Protein AF-A0A8J8TS97-F1 (afdb_monomer_lite)

Foldseek 3Di:
DDPPPPPQVACEVPADPVQKDWWFAFPVRWTWIARNVQRKIFTWDQDPVSRYTYTDPPRIDHDDPPDFLLRVSVVCCVVRVTPDTDPVNVVRVVVVVVD

Structure (mmCIF, N/CA/C/O backbone):
data_AF-A0A8J8TS97-F1
#
_entry.id   AF-A0A8J8TS97-F1
#
loop_
_atom_site.group_PDB
_atom_site.id
_atom_site.type_symbol
_atom_site.label_atom_id
_atom_site.label_alt_id
_atom_site.label_comp_id
_atom_site.label_asym_id
_atom_site.label_entity_id
_atom_site.label_seq_id
_atom_site.pdbx_PDB_ins_code
_atom_site.Cartn_x
_atom_site.Cartn_y
_atom_site.Cartn_z
_atom_site.occupancy
_atom_site.B_iso_or_equiv
_atom_site.auth_seq_id
_atom_site.auth_comp_id
_atom_site.auth_asym_id
_atom_site.auth_atom_id
_atom_site.pdbx_PDB_model_num
ATOM 1 N N . MET A 1 1 ? -0.498 25.780 -19.742 1.00 39.62 1 MET A N 1
ATOM 2 C CA . MET A 1 1 ? 0.327 24.657 -20.221 1.00 39.62 1 MET A CA 1
ATOM 3 C C . MET A 1 1 ? 0.591 23.798 -19.005 1.00 39.62 1 MET A C 1
ATOM 5 O O . MET A 1 1 ? 1.396 24.203 -18.183 1.00 39.62 1 MET A O 1
ATOM 9 N N . TYR A 1 2 ? -0.177 22.726 -18.833 1.00 40.97 2 TYR A N 1
ATOM 10 C CA . TYR A 1 2 ? 0.157 21.655 -17.898 1.00 40.97 2 TYR A CA 1
ATOM 11 C C . TYR A 1 2 ? 0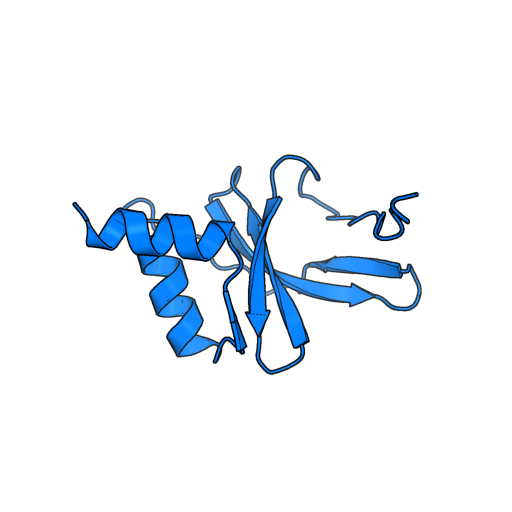.597 20.481 -18.769 1.00 40.97 2 TYR A C 1
ATOM 13 O O . TYR A 1 2 ? -0.121 20.108 -19.696 1.00 40.97 2 TYR A O 1
ATOM 21 N N . ASP A 1 3 ? 1.827 20.027 -18.552 1.00 41.34 3 ASP A N 1
ATOM 22 C CA . ASP A 1 3 ? 2.442 18.895 -19.237 1.00 41.34 3 ASP A CA 1
ATOM 23 C C . ASP A 1 3 ? 1.966 17.630 -18.506 1.00 41.34 3 ASP A C 1
ATOM 25 O O . ASP A 1 3 ? 2.510 17.250 -17.474 1.00 41.34 3 ASP A O 1
ATOM 29 N N . SER A 1 4 ? 0.856 17.053 -18.970 1.00 46.97 4 SER A N 1
ATOM 30 C CA . SER A 1 4 ? 0.351 15.760 -18.497 1.00 46.97 4 SER A CA 1
ATOM 31 C C . SER A 1 4 ? 1.068 14.660 -19.275 1.00 46.97 4 SER A C 1
ATOM 33 O O . SER A 1 4 ? 0.603 14.231 -20.327 1.00 46.97 4 SER A O 1
ATOM 35 N N . ARG A 1 5 ? 2.243 14.254 -18.793 1.00 44.72 5 ARG A N 1
ATOM 36 C CA . ARG A 1 5 ? 2.943 13.043 -19.238 1.00 44.72 5 ARG A CA 1
ATOM 37 C C . ARG A 1 5 ? 3.249 12.158 -18.040 1.00 44.72 5 ARG A C 1
ATOM 39 O O . ARG A 1 5 ? 4.397 12.027 -17.649 1.00 44.72 5 ARG A O 1
ATOM 46 N N . TYR A 1 6 ? 2.201 11.593 -17.470 1.00 40.59 6 TYR A N 1
ATOM 47 C CA . TYR A 1 6 ? 2.262 10.337 -16.729 1.00 40.59 6 TYR A CA 1
ATOM 48 C C . TYR A 1 6 ? 0.965 9.598 -17.056 1.00 40.59 6 TYR A C 1
ATOM 50 O O . TYR A 1 6 ? 0.097 9.410 -16.219 1.00 40.59 6 TYR A O 1
ATOM 58 N N . ASP A 1 7 ? 0.813 9.278 -18.340 1.00 41.41 7 ASP A N 1
ATOM 59 C CA . ASP A 1 7 ? -0.099 8.237 -18.817 1.00 41.41 7 ASP A CA 1
ATOM 60 C C . ASP A 1 7 ? 0.748 6.952 -18.827 1.00 41.41 7 ASP A C 1
ATOM 62 O O . ASP A 1 7 ? 1.080 6.401 -19.875 1.00 41.41 7 ASP A O 1
ATOM 66 N N . ALA A 1 8 ? 1.268 6.570 -17.654 1.00 43.38 8 ALA A N 1
ATOM 67 C CA . ALA A 1 8 ? 1.782 5.221 -17.484 1.00 43.38 8 ALA A CA 1
ATOM 68 C C . ALA A 1 8 ? 0.525 4.359 -17.526 1.00 43.38 8 ALA A C 1
ATOM 70 O O . ALA A 1 8 ? -0.244 4.357 -16.571 1.00 43.38 8 ALA A O 1
ATOM 71 N N . ALA A 1 9 ? 0.240 3.767 -18.685 1.00 44.81 9 ALA A N 1
ATOM 72 C CA . ALA A 1 9 ? -0.857 2.829 -18.837 1.00 44.81 9 ALA A CA 1
ATOM 73 C C . ALA A 1 9 ? -0.538 1.658 -17.910 1.00 44.81 9 ALA A C 1
ATOM 75 O O . ALA A 1 9 ? 0.326 0.838 -18.233 1.00 44.81 9 ALA A O 1
ATOM 76 N N . VAL A 1 10 ? -1.130 1.652 -16.718 1.00 52.03 10 VAL A N 1
ATOM 77 C CA . VAL A 1 10 ? -0.847 0.640 -15.713 1.00 52.03 10 VAL A CA 1
ATOM 78 C C . VAL A 1 10 ? -1.624 -0.601 -16.106 1.00 52.03 10 VAL A C 1
ATOM 80 O O . VAL A 1 10 ? -2.842 -0.660 -15.972 1.00 52.03 10 VAL A O 1
ATOM 83 N N . LYS A 1 11 ? -0.929 -1.590 -16.662 1.00 50.50 11 LYS A N 1
ATOM 84 C CA . LYS A 1 11 ? -1.559 -2.851 -17.031 1.00 50.50 11 LYS A CA 1
ATOM 85 C C . LYS A 1 11 ? -1.522 -3.782 -15.841 1.00 50.50 11 LYS A C 1
ATOM 87 O O . LYS A 1 11 ? -0.624 -4.604 -15.709 1.00 50.50 11 LYS A O 1
ATOM 92 N N . PHE A 1 12 ? -2.541 -3.666 -15.010 1.00 56.00 12 PHE A N 1
ATOM 93 C CA . PHE A 1 12 ? -2.865 -4.721 -14.075 1.00 56.00 12 PHE A CA 1
ATOM 94 C C . PHE A 1 12 ? -3.509 -5.868 -14.870 1.00 56.00 12 PHE A C 1
ATOM 96 O O . PHE A 1 12 ? -4.561 -5.684 -15.482 1.00 56.00 12 PHE A O 1
ATOM 103 N N . ASP A 1 13 ? -2.858 -7.031 -14.935 1.00 50.44 13 ASP A N 1
ATOM 104 C CA . ASP A 1 13 ? -3.287 -8.142 -15.807 1.00 50.44 13 ASP A CA 1
ATOM 105 C C . ASP A 1 13 ? -4.645 -8.749 -15.361 1.00 50.44 13 ASP A C 1
ATOM 107 O O . ASP A 1 13 ? -5.311 -9.414 -16.155 1.00 50.44 13 ASP A O 1
ATOM 111 N N . ASP A 1 14 ? -5.106 -8.440 -14.136 1.00 50.22 14 ASP A N 1
ATOM 112 C CA . ASP A 1 14 ? -6.395 -8.894 -13.575 1.00 50.22 14 ASP A CA 1
ATOM 113 C C . ASP A 1 14 ? -7.256 -7.773 -12.932 1.00 50.22 14 ASP A C 1
ATOM 115 O O . ASP A 1 14 ? -8.471 -7.930 -12.784 1.00 50.22 14 ASP A O 1
ATOM 119 N N . TYR A 1 15 ? -6.678 -6.603 -12.621 1.00 52.97 15 TYR A N 1
ATOM 120 C CA . TYR A 1 15 ? -7.374 -5.500 -11.941 1.00 52.97 15 TYR A CA 1
ATOM 121 C C . TYR A 1 15 ? -7.872 -4.446 -12.938 1.00 52.97 15 TYR A C 1
ATOM 123 O O . TYR A 1 15 ? -7.158 -4.028 -13.849 1.00 52.97 15 TYR A O 1
ATOM 131 N N . ARG A 1 16 ? -9.123 -3.994 -12.805 1.00 54.78 16 ARG A N 1
ATOM 132 C CA . ARG A 1 16 ? -9.601 -2.867 -13.620 1.00 54.78 16 ARG A CA 1
ATOM 133 C C . ARG A 1 16 ? -8.859 -1.612 -13.179 1.00 54.78 16 ARG A C 1
ATOM 135 O O . ARG A 1 16 ? -8.880 -1.296 -11.999 1.00 54.78 16 ARG A O 1
ATOM 142 N N . GLU A 1 17 ? -8.280 -0.883 -14.131 1.00 56.09 17 GLU A N 1
ATOM 143 C CA . GLU A 1 17 ? -7.555 0.378 -13.894 1.00 56.09 17 GLU A CA 1
ATOM 144 C C . GLU A 1 17 ? -8.361 1.406 -13.068 1.00 56.09 17 GLU A C 1
ATOM 146 O O . GLU A 1 17 ? -7.768 2.251 -12.409 1.00 56.09 17 GLU A O 1
ATOM 151 N N . ASP A 1 18 ? -9.698 1.325 -13.071 1.00 59.56 18 ASP A N 1
ATOM 152 C CA . ASP A 1 18 ? -10.593 2.212 -12.313 1.00 59.56 18 ASP A CA 1
ATOM 153 C C . ASP A 1 18 ? -10.780 1.837 -10.825 1.00 59.56 18 ASP A C 1
ATOM 155 O O . ASP A 1 18 ? -11.361 2.626 -10.082 1.00 59.56 18 ASP A O 1
ATOM 159 N N . ASP A 1 19 ? -10.354 0.648 -10.386 1.00 73.12 19 ASP A N 1
ATOM 160 C CA . ASP A 1 19 ? -10.636 0.129 -9.036 1.00 73.12 19 ASP A CA 1
ATOM 161 C C . ASP A 1 19 ? -9.393 0.133 -8.114 1.00 73.12 19 ASP A C 1
ATOM 163 O O . ASP A 1 19 ? -9.469 -0.331 -6.974 1.00 73.12 19 ASP A O 1
ATOM 167 N N . VAL A 1 20 ? -8.262 0.675 -8.575 1.00 79.81 20 VAL A N 1
ATOM 168 C CA . VAL A 1 20 ? -6.961 0.655 -7.883 1.00 79.81 20 VAL A CA 1
ATOM 169 C C . VAL A 1 20 ? -6.450 2.059 -7.578 1.00 79.81 20 VAL A C 1
ATOM 171 O O . VAL A 1 20 ? -6.268 2.887 -8.465 1.00 79.81 20 VAL A O 1
ATOM 174 N N . GLU A 1 21 ? -6.153 2.302 -6.304 1.00 83.44 21 GLU A N 1
ATOM 175 C CA . GLU A 1 21 ? -5.710 3.593 -5.782 1.00 83.44 21 GLU A CA 1
ATOM 176 C C . GLU A 1 21 ? -4.246 3.525 -5.333 1.00 83.44 21 GLU A C 1
ATOM 178 O O . GLU A 1 21 ? -3.818 2.577 -4.675 1.00 83.44 21 GLU A O 1
ATOM 183 N N . TYR A 1 22 ? -3.454 4.547 -5.656 1.00 83.31 22 TYR A N 1
ATOM 184 C CA . TYR A 1 22 ? -2.067 4.631 -5.196 1.00 83.31 22 TYR A CA 1
ATOM 185 C C . TYR A 1 22 ? -1.998 4.977 -3.702 1.00 83.31 22 TYR A C 1
ATOM 187 O O . TYR A 1 22 ? -2.557 5.976 -3.237 1.00 83.31 22 TYR A O 1
ATOM 195 N N . VAL A 1 23 ? -1.240 4.183 -2.950 1.00 84.31 23 VAL A N 1
ATOM 196 C CA . VAL A 1 23 ? -1.189 4.244 -1.486 1.00 84.31 23 VAL A CA 1
ATOM 197 C C . VAL A 1 23 ? 0.091 4.890 -0.982 1.00 84.31 23 VAL A C 1
ATOM 199 O O . VAL A 1 23 ? 0.053 5.822 -0.183 1.00 84.31 23 VAL A O 1
ATOM 202 N N . ALA A 1 24 ? 1.240 4.376 -1.400 1.00 84.19 24 ALA A N 1
ATOM 203 C CA . ALA A 1 24 ? 2.525 4.759 -0.836 1.00 84.19 24 ALA A CA 1
ATOM 204 C C . ALA A 1 24 ? 3.660 4.326 -1.755 1.00 84.19 24 ALA A C 1
ATOM 206 O O . ALA A 1 24 ? 3.464 3.552 -2.686 1.00 84.19 24 ALA A O 1
ATOM 207 N N . SER A 1 25 ? 4.863 4.807 -1.467 1.00 83.19 25 SER A N 1
ATOM 208 C CA . SER A 1 25 ? 6.087 4.223 -2.007 1.00 83.19 25 SER A CA 1
ATOM 209 C C . SER A 1 25 ? 6.927 3.691 -0.860 1.00 83.19 25 SER A C 1
ATOM 211 O O . SER A 1 25 ? 7.143 4.382 0.143 1.00 83.19 25 SER A O 1
ATOM 213 N N . THR A 1 26 ? 7.425 2.468 -1.016 1.00 79.44 26 THR A N 1
ATOM 214 C CA . THR A 1 26 ? 8.400 1.908 -0.080 1.00 79.44 26 THR A CA 1
ATOM 215 C C . THR A 1 26 ? 9.719 2.678 -0.180 1.00 79.44 26 THR A C 1
ATOM 217 O O . THR A 1 26 ? 10.025 3.289 -1.207 1.00 79.44 26 THR A O 1
ATOM 220 N N . THR A 1 27 ? 10.558 2.615 0.854 1.00 74.94 27 THR A N 1
ATOM 221 C CA . THR A 1 27 ? 11.928 3.179 0.825 1.00 74.94 27 THR A CA 1
ATOM 222 C C . THR A 1 27 ? 12.815 2.611 -0.287 1.00 74.94 27 THR A C 1
ATOM 224 O O . THR A 1 27 ? 13.830 3.211 -0.646 1.00 74.94 27 THR A O 1
ATOM 227 N N . LYS A 1 28 ? 12.440 1.467 -0.870 1.00 74.25 28 LYS A N 1
ATOM 228 C CA . LYS A 1 28 ? 13.110 0.881 -2.039 1.00 74.25 28 LYS A CA 1
ATOM 229 C C . LYS A 1 28 ? 12.709 1.547 -3.359 1.00 74.25 28 LYS A C 1
ATOM 231 O O . LYS A 1 28 ? 13.375 1.316 -4.363 1.00 74.25 28 LYS A O 1
ATOM 236 N N . GLY A 1 29 ? 11.679 2.393 -3.341 1.00 75.31 29 GLY A N 1
ATOM 237 C CA . GLY A 1 29 ? 11.128 3.067 -4.514 1.00 75.31 29 GLY A CA 1
ATOM 238 C C . GLY A 1 29 ? 10.007 2.296 -5.206 1.00 75.31 29 GLY A C 1
ATOM 239 O O . GLY A 1 29 ? 9.603 2.701 -6.293 1.00 75.31 29 GLY A O 1
ATOM 240 N N . ASN A 1 30 ? 9.500 1.219 -4.597 1.00 81.38 30 ASN A N 1
ATOM 241 C CA . ASN A 1 30 ? 8.433 0.420 -5.192 1.00 81.38 30 ASN A CA 1
ATOM 242 C C . ASN A 1 30 ? 7.070 1.026 -4.820 1.00 81.38 30 ASN A C 1
ATOM 244 O O . ASN A 1 30 ? 6.815 1.225 -3.622 1.00 81.38 30 ASN A O 1
ATOM 248 N N . PRO A 1 31 ? 6.220 1.371 -5.805 1.00 83.31 31 PRO A N 1
ATOM 249 C CA . PRO A 1 31 ? 4.884 1.886 -5.545 1.00 83.31 31 PRO A CA 1
ATOM 250 C C . PRO A 1 31 ? 3.966 0.801 -4.969 1.00 83.31 31 PRO A C 1
ATOM 252 O O . PRO A 1 31 ? 4.008 -0.350 -5.379 1.00 83.31 31 PRO A O 1
ATOM 255 N N . MET A 1 32 ? 3.103 1.185 -4.038 1.00 84.00 32 MET A N 1
ATOM 256 C CA . MET A 1 32 ? 2.078 0.338 -3.431 1.00 84.00 32 MET A CA 1
ATOM 257 C C . MET A 1 32 ? 0.697 0.807 -3.881 1.00 84.00 32 MET A C 1
ATOM 259 O O . MET A 1 32 ? 0.427 2.015 -3.916 1.00 84.00 32 MET A O 1
ATOM 263 N N . PHE A 1 33 ? -0.188 -0.143 -4.160 1.00 85.50 33 PHE A N 1
ATOM 264 C CA . PHE A 1 33 ? -1.548 0.112 -4.629 1.00 85.50 33 PHE A CA 1
ATOM 265 C C . PHE A 1 33 ? -2.567 -0.610 -3.761 1.00 85.50 33 PHE A C 1
ATOM 267 O O . PHE A 1 33 ? -2.295 -1.676 -3.214 1.00 85.50 33 PHE A O 1
ATOM 274 N N . PHE A 1 34 ? -3.747 -0.014 -3.647 1.00 84.19 34 PHE A N 1
ATOM 275 C CA . PHE A 1 34 ? -4.904 -0.586 -2.988 1.00 84.19 34 PHE A CA 1
ATOM 276 C C . PHE A 1 34 ? -5.982 -0.872 -4.023 1.00 84.19 34 PHE A C 1
ATOM 278 O O . PHE A 1 34 ? -6.531 0.048 -4.622 1.00 84.19 34 PHE A O 1
ATOM 285 N N . ASP A 1 35 ? -6.306 -2.145 -4.198 1.00 85.06 35 ASP A N 1
ATOM 286 C CA . ASP A 1 35 ? -7.476 -2.578 -4.939 1.00 85.06 35 ASP A CA 1
ATOM 287 C C . ASP A 1 35 ? -8.724 -2.468 -4.059 1.00 85.06 35 ASP A C 1
ATOM 289 O O . ASP A 1 35 ? -8.924 -3.219 -3.098 1.00 85.06 35 ASP A O 1
ATOM 293 N N . THR A 1 36 ? -9.590 -1.531 -4.424 1.00 79.88 36 THR A N 1
ATOM 294 C CA . THR A 1 36 ? -10.863 -1.267 -3.757 1.00 79.88 36 THR A CA 1
ATOM 295 C C . THR A 1 36 ? -11.904 -2.361 -4.011 1.00 79.88 36 THR A C 1
ATOM 297 O O . THR A 1 36 ? -12.764 -2.589 -3.154 1.00 79.88 36 THR A O 1
ATOM 300 N N . ALA A 1 37 ? -11.831 -3.068 -5.144 1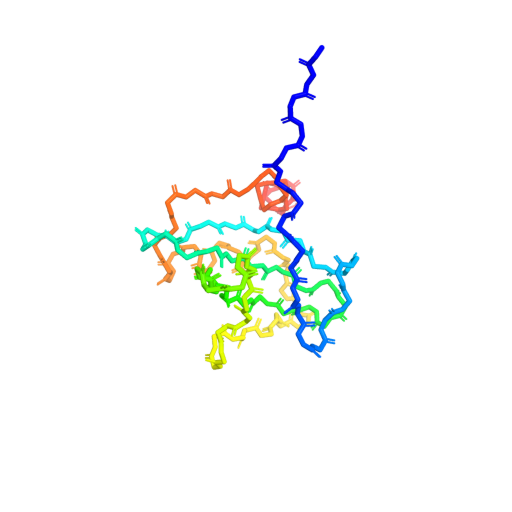.00 78.50 37 ALA A N 1
ATOM 301 C CA . ALA A 1 37 ? -12.768 -4.121 -5.516 1.00 78.50 37 ALA A CA 1
ATOM 302 C C . ALA A 1 37 ? -12.526 -5.400 -4.708 1.00 78.50 37 ALA A C 1
ATOM 304 O O . ALA A 1 37 ? -13.480 -5.978 -4.178 1.00 78.50 37 ALA A O 1
ATOM 305 N N . ASN A 1 38 ? -11.262 -5.812 -4.573 1.00 77.81 38 ASN A N 1
ATOM 306 C CA . ASN A 1 38 ? -10.884 -6.991 -3.788 1.00 77.81 38 ASN A CA 1
ATOM 307 C C . ASN A 1 38 ? -10.457 -6.663 -2.352 1.00 77.81 38 ASN A C 1
ATOM 309 O O . ASN A 1 38 ? -10.180 -7.577 -1.581 1.00 77.81 38 ASN A O 1
ATOM 313 N N . ARG A 1 39 ? -10.417 -5.379 -1.967 1.00 81.69 39 ARG A N 1
ATOM 314 C CA . ARG A 1 39 ? -9.889 -4.914 -0.673 1.00 81.69 39 ARG A CA 1
ATOM 315 C C . ARG A 1 39 ? -8.511 -5.518 -0.383 1.00 81.69 39 ARG A C 1
ATOM 317 O O . ARG A 1 39 ? -8.304 -6.138 0.657 1.00 81.69 39 ARG A O 1
ATOM 324 N N . THR A 1 40 ? -7.586 -5.351 -1.318 1.00 83.69 40 THR A N 1
ATOM 325 C CA . THR A 1 40 ? -6.243 -5.941 -1.253 1.00 83.69 40 THR A CA 1
ATOM 326 C C . THR A 1 40 ? -5.197 -4.870 -1.520 1.00 83.69 40 THR A C 1
ATOM 328 O O . THR A 1 40 ? -5.369 -4.049 -2.414 1.00 83.69 40 THR A O 1
ATOM 331 N N . VAL A 1 41 ? -4.115 -4.856 -0.746 1.00 83.62 41 VAL A N 1
ATOM 332 C CA . VAL A 1 41 ? -2.945 -4.008 -0.998 1.00 83.62 41 VAL A CA 1
ATOM 333 C C . VAL A 1 41 ? -1.858 -4.854 -1.641 1.00 83.62 41 VAL A C 1
ATOM 335 O O . VAL A 1 41 ? -1.613 -5.970 -1.197 1.00 83.62 41 VAL A O 1
ATOM 338 N N . PHE A 1 42 ? -1.187 -4.339 -2.661 1.00 84.75 42 PHE A N 1
ATOM 339 C CA . PHE A 1 42 ? -0.101 -5.049 -3.330 1.00 84.75 42 PHE A CA 1
ATOM 340 C C . PHE A 1 42 ? 1.010 -4.092 -3.758 1.00 84.75 42 PHE A C 1
ATOM 342 O O . PHE A 1 42 ? 0.801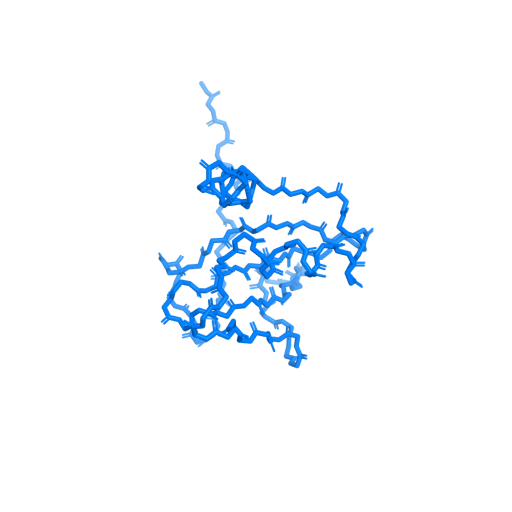 -2.881 -3.897 1.00 84.75 42 PHE A O 1
ATOM 349 N N . GLU A 1 43 ? 2.210 -4.639 -3.932 1.00 84.56 43 GLU A N 1
ATOM 350 C CA . GLU A 1 43 ? 3.350 -3.902 -4.464 1.00 84.56 43 GLU A CA 1
ATOM 351 C C . GLU A 1 43 ? 3.297 -3.932 -5.990 1.00 84.56 43 GLU A C 1
ATOM 353 O O . GLU A 1 43 ? 3.069 -4.977 -6.599 1.00 84.56 43 GLU A O 1
ATOM 358 N N . GLY A 1 44 ? 3.495 -2.776 -6.610 1.00 82.62 44 GLY A N 1
ATOM 359 C CA . GLY A 1 44 ? 3.740 -2.663 -8.035 1.00 82.62 44 GLY A CA 1
ATOM 360 C C . GLY A 1 44 ? 5.229 -2.480 -8.297 1.00 82.62 44 GLY A C 1
ATOM 361 O O . GLY A 1 44 ? 5.904 -1.715 -7.610 1.00 82.62 44 GLY A O 1
ATOM 362 N N . GLU A 1 45 ? 5.743 -3.143 -9.322 1.00 80.56 45 GLU A N 1
ATOM 363 C CA . GLU A 1 45 ? 7.086 -2.914 -9.840 1.00 80.56 45 GLU A CA 1
ATOM 364 C C . GLU A 1 45 ? 6.983 -2.174 -11.172 1.00 80.56 45 GLU A C 1
ATOM 366 O O . GLU A 1 45 ? 6.168 -2.509 -12.033 1.00 80.56 45 GLU A O 1
ATOM 371 N N . TYR A 1 46 ? 7.787 -1.124 -11.332 1.00 74.69 46 TYR A N 1
ATOM 372 C CA . TYR A 1 46 ? 7.851 -0.405 -12.596 1.00 74.69 46 TYR A CA 1
ATOM 373 C C . TYR A 1 46 ? 8.655 -1.223 -13.607 1.00 74.69 46 TYR A C 1
ATOM 375 O O . TYR A 1 46 ? 9.870 -1.380 -13.469 1.00 74.69 46 TYR A O 1
ATOM 383 N N . ASP A 1 47 ? 7.978 -1.710 -14.639 1.00 74.56 47 ASP A N 1
ATOM 384 C CA . ASP A 1 47 ? 8.598 -2.350 -15.783 1.00 74.56 47 ASP A CA 1
ATOM 385 C C . ASP A 1 47 ? 9.107 -1.269 -16.750 1.00 74.56 47 ASP A C 1
ATOM 387 O O . ASP A 1 47 ? 8.351 -0.597 -17.458 1.00 74.56 47 ASP A O 1
ATOM 391 N N . GLU A 1 48 ? 10.429 -1.089 -16.769 1.00 72.19 48 GLU A N 1
ATOM 392 C CA . GLU A 1 48 ? 11.097 -0.130 -17.653 1.00 72.19 48 GLU A CA 1
ATOM 393 C C . GLU A 1 48 ? 10.964 -0.482 -19.143 1.00 72.19 48 GLU A C 1
ATOM 395 O O . GLU A 1 48 ? 11.137 0.396 -19.990 1.00 72.19 48 GLU A O 1
ATOM 400 N N . ALA A 1 49 ? 10.720 -1.750 -19.485 1.00 76.81 49 ALA A N 1
ATOM 401 C CA . ALA A 1 49 ? 10.647 -2.201 -20.870 1.00 76.81 49 ALA A CA 1
ATOM 402 C C . ALA A 1 49 ? 9.307 -1.835 -21.516 1.00 76.81 49 ALA A C 1
ATOM 404 O O . ALA A 1 49 ? 9.285 -1.447 -22.687 1.00 76.81 49 ALA A O 1
ATOM 405 N N . ASP A 1 50 ? 8.223 -1.923 -20.749 1.00 68.44 50 ASP A N 1
ATOM 406 C CA . ASP A 1 50 ? 6.865 -1.603 -21.193 1.00 68.44 50 ASP A CA 1
ATOM 407 C C . ASP A 1 50 ? 6.354 -0.242 -20.668 1.00 68.44 50 ASP A C 1
ATOM 409 O O . ASP A 1 50 ? 5.230 0.150 -20.983 1.00 68.44 50 ASP A O 1
ATOM 413 N N . GLU A 1 51 ? 7.184 0.502 -19.918 1.00 70.75 51 GLU A N 1
ATOM 414 C CA . GLU A 1 51 ? 6.843 1.780 -19.260 1.00 70.75 51 GLU A CA 1
ATOM 415 C C . GLU A 1 51 ? 5.532 1.684 -18.455 1.00 70.75 51 GLU A C 1
ATOM 417 O O . GLU A 1 51 ? 4.696 2.594 -18.447 1.00 70.75 51 GLU A O 1
ATOM 422 N N . THR A 1 52 ? 5.340 0.542 -17.794 1.00 68.94 52 THR A N 1
ATOM 423 C CA . THR A 1 52 ? 4.110 0.173 -17.088 1.00 68.94 52 THR A CA 1
ATOM 424 C C . THR A 1 52 ? 4.427 -0.270 -15.666 1.00 68.94 52 THR A C 1
ATOM 426 O O . THR A 1 52 ? 5.577 -0.534 -15.333 1.00 68.94 52 THR A O 1
ATOM 429 N N . VAL A 1 53 ? 3.415 -0.330 -14.807 1.00 71.06 53 VAL A N 1
ATOM 430 C CA . VAL A 1 53 ? 3.555 -0.934 -13.480 1.00 71.06 53 VAL A CA 1
ATOM 431 C C . VAL A 1 53 ? 2.865 -2.289 -13.516 1.00 71.06 53 VAL A C 1
ATOM 433 O O . VAL A 1 53 ? 1.710 -2.378 -13.928 1.00 71.06 53 VAL A O 1
ATOM 436 N N . VAL A 1 54 ? 3.591 -3.328 -13.118 1.00 75.69 54 VAL A N 1
ATOM 437 C CA . VAL A 1 54 ? 3.083 -4.698 -12.999 1.00 75.69 54 VAL A CA 1
ATOM 438 C C . VAL A 1 54 ? 2.945 -5.053 -11.529 1.00 75.69 54 VAL A C 1
ATOM 440 O O . VAL A 1 54 ? 3.734 -4.590 -10.704 1.00 75.69 54 VAL A O 1
ATOM 443 N N . ASP A 1 55 ? 1.940 -5.848 -11.184 1.00 76.44 55 ASP A N 1
ATOM 444 C CA . ASP A 1 55 ? 1.833 -6.386 -9.834 1.00 76.44 55 ASP A CA 1
ATOM 445 C C . ASP A 1 55 ? 3.033 -7.290 -9.530 1.00 76.44 55 ASP A C 1
ATOM 447 O O . ASP A 1 55 ? 3.507 -8.054 -10.376 1.00 76.44 55 ASP A O 1
ATOM 451 N N . VAL A 1 56 ? 3.552 -7.182 -8.310 1.00 77.12 56 VAL A N 1
ATOM 452 C CA . VAL A 1 56 ? 4.567 -8.104 -7.818 1.00 77.12 56 VAL A CA 1
ATOM 453 C C . VAL A 1 56 ? 3.840 -9.289 -7.185 1.00 77.12 56 VAL A C 1
ATOM 455 O O . VAL A 1 56 ? 3.234 -9.134 -6.117 1.00 77.12 56 VAL A O 1
ATOM 458 N N . PRO A 1 57 ? 3.907 -10.488 -7.786 1.00 69.44 57 PRO A N 1
ATOM 459 C CA . PRO A 1 57 ? 3.229 -11.654 -7.240 1.00 69.44 57 PRO A CA 1
ATOM 460 C C . PRO A 1 57 ? 3.745 -11.970 -5.831 1.00 69.44 57 PRO A C 1
ATOM 462 O O . PRO A 1 57 ? 4.912 -11.743 -5.514 1.00 69.44 57 PRO A O 1
ATOM 465 N N . GLU A 1 58 ? 2.872 -12.520 -4.984 1.00 75.31 58 GLU A N 1
ATOM 466 C CA . GLU A 1 58 ? 3.151 -12.853 -3.572 1.00 75.31 58 GLU A CA 1
ATOM 467 C C . GLU A 1 58 ? 3.329 -11.644 -2.627 1.00 75.31 58 GLU A C 1
ATOM 469 O O . GLU A 1 58 ? 3.638 -11.833 -1.448 1.00 75.31 58 GLU A O 1
ATOM 474 N N . THR A 1 59 ? 3.103 -10.413 -3.101 1.00 75.50 59 THR A N 1
ATOM 475 C CA . THR A 1 59 ? 3.073 -9.203 -2.248 1.00 75.50 59 THR A CA 1
ATOM 476 C C . THR A 1 59 ? 1.661 -8.755 -1.873 1.00 75.50 59 THR A C 1
ATOM 478 O O . THR A 1 59 ? 1.493 -7.867 -1.039 1.00 75.50 59 THR A O 1
ATOM 481 N N . GLU A 1 60 ? 0.653 -9.399 -2.456 1.00 79.06 60 GLU A N 1
ATOM 482 C CA . GLU A 1 60 ? -0.760 -9.142 -2.212 1.00 79.06 60 GLU A CA 1
ATOM 483 C C . GLU A 1 60 ? -1.128 -9.474 -0.759 1.00 79.06 60 GLU A C 1
ATOM 485 O O . GLU A 1 60 ? -0.962 -10.603 -0.285 1.00 79.06 60 GLU A O 1
ATOM 490 N N . ARG A 1 61 ? -1.644 -8.478 -0.041 1.00 78.81 61 ARG A N 1
ATOM 491 C CA . ARG A 1 61 ? -2.199 -8.609 1.305 1.00 78.81 61 ARG A CA 1
ATOM 492 C C . ARG A 1 61 ? -3.660 -8.180 1.295 1.00 78.81 61 ARG A C 1
ATOM 494 O O . ARG A 1 61 ? -3.980 -7.009 1.099 1.00 78.81 61 ARG A O 1
ATOM 501 N N . GLU A 1 62 ? -4.545 -9.146 1.505 1.00 81.88 62 GLU A N 1
ATOM 502 C CA . GLU A 1 62 ? -5.981 -8.910 1.665 1.00 81.88 62 GLU A CA 1
ATOM 503 C C . GLU A 1 62 ? -6.234 -8.239 3.024 1.00 81.88 62 GLU A C 1
ATOM 505 O O . GLU A 1 62 ? -5.675 -8.674 4.035 1.00 81.88 62 GLU A O 1
ATOM 510 N N . LEU A 1 63 ? -7.060 -7.189 3.068 1.00 76.69 63 LEU A N 1
ATOM 511 C CA . LEU A 1 63 ? -7.448 -6.586 4.345 1.00 76.69 63 LEU A CA 1
ATOM 512 C C . LEU A 1 63 ? -8.426 -7.499 5.077 1.00 76.69 63 LEU A C 1
ATOM 514 O O . LEU A 1 63 ? -9.381 -8.009 4.476 1.00 76.69 63 LEU A O 1
ATOM 518 N N . GLU A 1 64 ? -8.274 -7.634 6.397 1.00 77.19 64 GLU A N 1
ATOM 519 C CA . GLU A 1 64 ? -9.286 -8.340 7.167 1.00 77.19 64 GLU A CA 1
ATOM 520 C C . GLU A 1 64 ? -10.636 -7.601 7.067 1.00 77.19 64 GLU A C 1
ATOM 522 O O . GLU A 1 64 ? -10.712 -6.371 7.109 1.00 77.19 64 GLU A O 1
ATOM 527 N N . PRO A 1 65 ? -11.770 -8.320 6.992 1.00 68.44 65 PRO A N 1
ATOM 528 C CA . PRO A 1 65 ? -13.085 -7.708 6.791 1.00 68.44 65 PRO A CA 1
ATOM 529 C C . PRO A 1 65 ? -13.528 -6.773 7.928 1.00 68.44 65 PRO A C 1
ATOM 531 O O . PRO A 1 65 ? -14.549 -6.096 7.789 1.00 68.44 65 PRO A O 1
ATOM 534 N N . ARG A 1 66 ? -12.805 -6.771 9.054 1.00 68.56 66 ARG A N 1
ATOM 535 C CA . ARG A 1 66 ? -13.056 -5.938 10.236 1.00 68.56 66 ARG A CA 1
ATOM 536 C C . ARG A 1 66 ? -12.050 -4.810 10.424 1.00 68.56 66 ARG A C 1
ATOM 538 O O . ARG A 1 66 ? -12.354 -3.939 11.227 1.00 68.56 66 ARG A O 1
ATOM 545 N N . GLU A 1 67 ? -10.921 -4.851 9.730 1.00 70.25 67 GLU A N 1
ATOM 546 C CA . GLU A 1 67 ? -9.933 -3.779 9.771 1.00 70.25 67 GLU A CA 1
ATOM 547 C C . GLU A 1 67 ? -10.338 -2.686 8.792 1.00 70.25 67 GLU A C 1
ATOM 549 O O . GLU A 1 67 ? -10.916 -2.943 7.717 1.00 70.25 67 GLU A O 1
ATOM 554 N N . THR A 1 68 ? -10.083 -1.450 9.198 1.00 79.00 68 THR A N 1
ATOM 555 C CA . THR A 1 68 ? -10.238 -0.311 8.311 1.00 79.00 68 THR A CA 1
ATOM 556 C C . THR A 1 68 ? -9.025 -0.189 7.402 1.00 79.00 68 THR A C 1
ATOM 558 O O . THR A 1 68 ? -7.959 -0.758 7.639 1.00 79.00 68 THR A O 1
ATOM 561 N N . LEU A 1 69 ? -9.204 0.542 6.302 1.00 77.38 69 LEU A N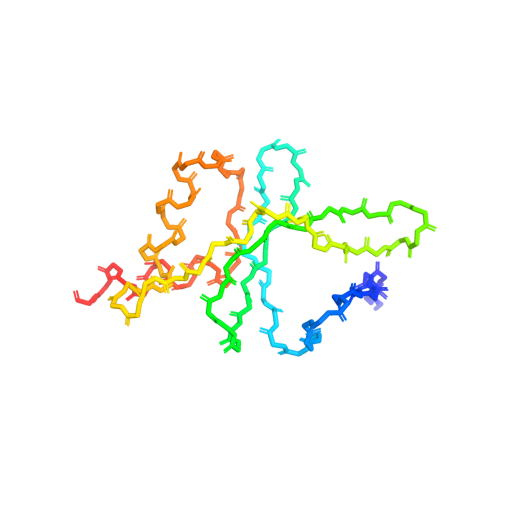 1
ATOM 562 C CA . LEU A 1 69 ? -8.090 0.817 5.408 1.00 77.38 69 LEU A CA 1
ATOM 563 C C . LEU A 1 69 ? -6.997 1.597 6.149 1.00 77.38 69 LEU A C 1
ATOM 565 O O . LEU A 1 6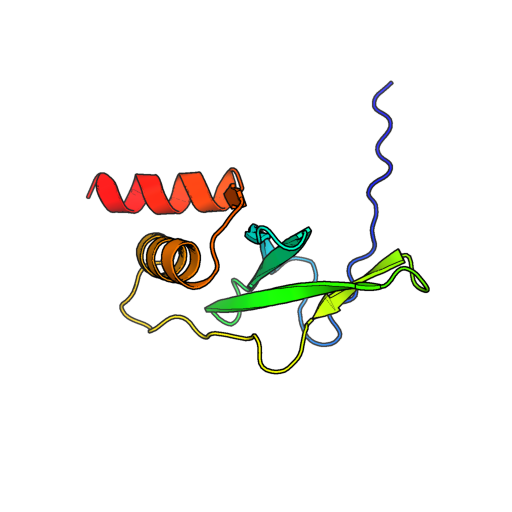9 ? -5.834 1.284 5.956 1.00 77.38 69 LEU A O 1
ATOM 569 N N . GLY A 1 70 ? -7.349 2.549 7.022 1.00 77.62 70 GLY A N 1
ATOM 570 C CA . GLY A 1 70 ? -6.376 3.281 7.833 1.00 77.62 70 GLY A CA 1
ATOM 571 C C . GLY A 1 70 ? -5.512 2.355 8.687 1.00 77.62 70 GLY A C 1
ATOM 572 O O . GLY A 1 70 ? -4.294 2.387 8.543 1.00 77.62 70 GLY A O 1
ATOM 573 N N . GLU A 1 71 ? -6.131 1.473 9.478 1.00 79.06 71 GLU A N 1
ATOM 574 C CA . GLU A 1 71 ? -5.418 0.526 10.352 1.00 79.06 71 GLU A CA 1
ATOM 575 C C . GLU A 1 71 ? -4.441 -0.359 9.564 1.00 79.06 71 GLU A C 1
ATOM 577 O O . GLU A 1 71 ? -3.261 -0.442 9.896 1.00 79.06 71 GLU A O 1
ATOM 582 N N . THR A 1 72 ? -4.889 -0.968 8.458 1.00 81.19 72 THR A N 1
ATOM 583 C CA . THR A 1 72 ? -3.995 -1.814 7.654 1.00 81.19 72 THR A CA 1
ATOM 584 C C . THR A 1 72 ? -2.869 -1.013 7.001 1.00 81.19 72 THR A C 1
ATOM 586 O O . THR A 1 72 ? -1.761 -1.524 6.842 1.00 81.19 72 THR A O 1
ATOM 589 N N . LEU A 1 73 ? -3.124 0.234 6.601 1.00 80.44 73 LEU A N 1
ATOM 590 C CA . LEU A 1 73 ? -2.090 1.098 6.038 1.00 80.44 73 LEU A CA 1
ATOM 591 C C . LEU A 1 73 ? -1.037 1.488 7.082 1.00 80.44 73 LEU A C 1
ATOM 593 O O . LEU A 1 73 ? 0.139 1.574 6.738 1.00 80.44 73 LEU A O 1
ATOM 597 N N . GLU A 1 74 ? -1.429 1.701 8.336 1.00 78.94 74 GLU A N 1
ATOM 598 C CA . GLU A 1 74 ? -0.487 1.943 9.432 1.00 78.94 74 GLU A CA 1
ATOM 599 C C . GLU A 1 74 ? 0.382 0.710 9.699 1.00 78.94 74 GLU A C 1
ATOM 601 O O . GLU A 1 74 ? 1.609 0.818 9.660 1.00 78.94 74 GLU A O 1
ATOM 606 N N . ASP A 1 75 ? -0.234 -0.467 9.847 1.00 80.81 75 ASP A N 1
ATOM 607 C CA . ASP A 1 75 ? 0.483 -1.733 10.053 1.00 80.81 75 ASP A CA 1
ATOM 608 C C . ASP A 1 75 ? 1.461 -2.025 8.902 1.00 80.81 75 ASP A C 1
ATOM 610 O O . ASP A 1 75 ? 2.623 -2.374 9.122 1.00 80.81 75 ASP A O 1
ATOM 614 N N . LEU A 1 76 ? 1.027 -1.824 7.652 1.00 77.25 76 LEU A N 1
ATOM 615 C CA . LEU A 1 76 ? 1.884 -1.984 6.476 1.00 77.25 76 LEU A CA 1
ATOM 616 C C . LEU A 1 76 ? 3.000 -0.940 6.413 1.00 77.25 76 LEU A C 1
ATOM 618 O O . LEU A 1 76 ? 4.096 -1.263 5.957 1.00 77.25 76 LEU A O 1
ATOM 622 N N . GLY A 1 77 ? 2.739 0.294 6.841 1.00 75.94 77 GLY A N 1
ATOM 623 C CA . GLY A 1 77 ? 3.738 1.356 6.888 1.00 75.94 77 GLY A CA 1
ATOM 624 C C . GLY A 1 77 ? 4.876 1.053 7.857 1.00 75.94 77 GLY A C 1
ATOM 625 O O . GLY A 1 77 ? 6.038 1.282 7.508 1.00 75.94 77 GLY A O 1
ATOM 626 N N . ASP A 1 78 ? 4.549 0.493 9.023 1.00 75.94 78 ASP A N 1
ATOM 627 C CA . ASP A 1 78 ? 5.521 0.014 10.010 1.00 75.94 78 ASP A CA 1
ATOM 628 C C . ASP A 1 78 ? 6.284 -1.234 9.518 1.00 75.94 78 ASP A C 1
ATOM 630 O O . ASP A 1 78 ? 7.494 -1.337 9.724 1.00 75.94 78 ASP A O 1
ATOM 634 N N . ASP A 1 79 ? 5.616 -2.167 8.829 1.00 76.50 79 ASP A N 1
ATOM 635 C CA . ASP A 1 79 ? 6.233 -3.395 8.293 1.00 76.50 79 ASP A CA 1
ATOM 636 C C . ASP A 1 79 ? 7.165 -3.136 7.091 1.00 76.50 79 ASP A C 1
ATOM 638 O O . ASP A 1 79 ? 8.173 -3.828 6.906 1.00 76.50 79 ASP A O 1
ATOM 642 N N . LEU A 1 80 ? 6.800 -2.191 6.220 1.00 71.69 80 LEU A N 1
ATOM 643 C CA . LEU A 1 80 ? 7.427 -1.986 4.908 1.00 71.69 80 LEU A CA 1
ATOM 644 C C . LEU A 1 80 ? 8.335 -0.748 4.838 1.00 71.69 80 LEU A C 1
ATOM 646 O O . LEU A 1 80 ? 8.839 -0.449 3.751 1.00 71.69 80 LEU A O 1
ATOM 650 N N . ASP A 1 81 ? 8.557 -0.049 5.960 1.00 74.38 81 ASP A N 1
ATOM 651 C CA . ASP A 1 81 ? 9.364 1.180 6.049 1.00 74.38 81 ASP A CA 1
ATOM 652 C C . ASP A 1 81 ? 8.990 2.160 4.918 1.00 74.38 81 ASP A C 1
ATOM 654 O O . ASP A 1 81 ? 9.759 2.400 3.975 1.00 74.38 81 ASP A O 1
ATOM 658 N N . TRP A 1 82 ? 7.760 2.675 4.951 1.00 80.75 82 TRP A N 1
ATOM 659 C CA . TRP A 1 82 ? 7.282 3.597 3.919 1.00 80.75 82 TRP A CA 1
ATOM 660 C C . TRP A 1 82 ? 8.018 4.935 3.959 1.00 80.75 82 TRP A C 1
ATOM 662 O O . TRP A 1 82 ? 8.154 5.569 5.003 1.00 80.75 82 TRP A O 1
ATOM 672 N N . ASP A 1 83 ? 8.455 5.400 2.787 1.00 71.81 83 ASP A N 1
ATOM 673 C CA . ASP A 1 83 ? 9.136 6.694 2.661 1.00 71.81 83 ASP A CA 1
ATOM 674 C C . ASP A 1 83 ? 8.114 7.838 2.665 1.00 71.81 83 ASP A C 1
ATOM 676 O O . ASP A 1 83 ? 8.304 8.893 3.275 1.00 71.81 83 ASP A O 1
ATOM 680 N N . SER A 1 84 ? 6.977 7.610 1.999 1.00 72.06 84 SER A N 1
ATOM 681 C CA . SER A 1 84 ? 5.871 8.559 1.973 1.00 72.06 84 SER A CA 1
ATOM 682 C C . SER A 1 84 ? 4.527 7.902 1.659 1.00 72.06 84 SER A C 1
ATOM 684 O O . SER A 1 84 ? 4.398 7.090 0.744 1.00 72.06 84 SER A O 1
ATOM 686 N N . LEU A 1 85 ? 3.513 8.325 2.415 1.00 78.38 85 LEU A N 1
ATOM 687 C CA . LEU A 1 85 ? 2.100 8.057 2.151 1.00 78.38 85 LEU A CA 1
ATOM 688 C C . LEU A 1 85 ? 1.540 9.011 1.086 1.00 78.38 85 LEU A C 1
ATOM 690 O O . LEU A 1 85 ? 1.871 10.204 1.088 1.00 78.38 85 LEU A O 1
ATOM 694 N N . SER A 1 86 ? 0.640 8.506 0.244 1.00 78.62 86 SER A N 1
ATOM 695 C CA . SER A 1 86 ? -0.169 9.297 -0.685 1.00 78.62 86 SER A CA 1
ATOM 696 C C . SER A 1 86 ? -1.231 10.127 0.046 1.00 78.62 86 SER A C 1
ATOM 698 O O . SER A 1 86 ? -1.516 9.915 1.226 1.00 78.62 86 SER A O 1
ATOM 700 N N . GLU A 1 87 ? -1.831 11.098 -0.650 1.00 74.19 87 GLU A N 1
ATOM 701 C CA . GLU A 1 87 ? -2.940 11.889 -0.094 1.00 74.19 87 GLU A CA 1
ATOM 702 C C . GLU A 1 87 ? -4.155 11.012 0.239 1.00 74.19 87 GLU A C 1
ATOM 704 O O . GLU A 1 87 ? -4.767 11.211 1.284 1.00 74.19 87 GLU A O 1
ATOM 709 N N . PHE A 1 88 ? -4.440 10.002 -0.590 1.00 77.12 88 PHE A N 1
ATOM 710 C CA . PHE A 1 88 ? -5.492 9.014 -0.348 1.00 77.12 88 PHE A CA 1
ATOM 711 C C . PHE A 1 88 ? -5.229 8.227 0.941 1.00 77.12 88 PHE A C 1
ATOM 713 O O . PHE A 1 88 ? -6.062 8.211 1.846 1.00 77.12 88 PHE A O 1
ATOM 720 N N . ALA 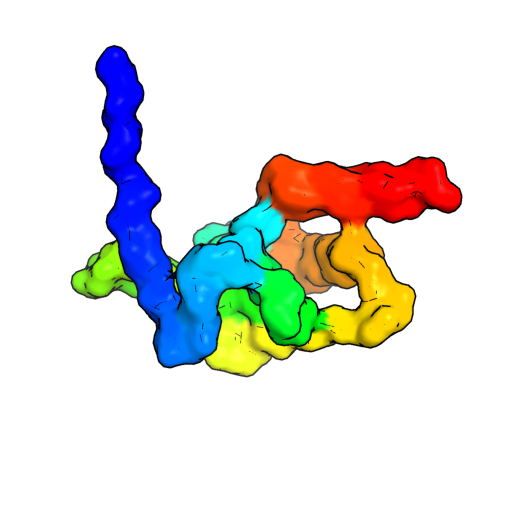A 1 89 ? -4.032 7.650 1.069 1.00 76.69 89 ALA A N 1
ATOM 721 C CA . ALA A 1 89 ? -3.655 6.878 2.246 1.00 76.69 89 ALA A CA 1
ATOM 722 C C . ALA A 1 89 ? -3.685 7.731 3.524 1.00 76.69 89 ALA A C 1
ATOM 724 O O . ALA A 1 89 ? -4.229 7.315 4.543 1.00 76.69 89 ALA A O 1
ATOM 725 N N . ARG A 1 90 ? -3.175 8.968 3.458 1.00 77.19 90 ARG A N 1
ATOM 726 C CA . ARG A 1 90 ? -3.217 9.911 4.586 1.00 77.19 90 ARG A CA 1
ATOM 727 C C . ARG A 1 90 ? -4.629 10.301 4.984 1.00 77.19 90 ARG A C 1
ATOM 729 O O . ARG A 1 90 ? -4.864 10.496 6.172 1.00 77.19 90 ARG A O 1
ATOM 736 N N . GLU A 1 91 ? -5.534 10.498 4.027 1.00 79.00 91 GLU A N 1
ATOM 737 C CA . GLU A 1 91 ? -6.925 10.833 4.338 1.00 79.00 91 GLU A CA 1
ATOM 738 C C . GLU A 1 91 ? -7.597 9.679 5.080 1.00 79.00 91 GLU A C 1
ATOM 740 O O . GLU A 1 91 ? -8.281 9.922 6.068 1.00 79.00 91 GLU A O 1
ATOM 745 N N . HIS A 1 92 ? -7.361 8.440 4.650 1.00 77.50 92 HIS A N 1
ATOM 746 C CA . HIS A 1 92 ? -7.925 7.262 5.300 1.00 77.50 92 HIS A CA 1
ATOM 747 C C . HIS A 1 92 ? -7.371 7.037 6.711 1.00 77.50 92 HIS A C 1
ATOM 749 O O . HIS A 1 92 ? -8.167 6.888 7.628 1.00 77.50 92 HIS A O 1
ATOM 755 N N . VAL A 1 93 ? -6.052 7.130 6.910 1.00 75.62 93 VAL A N 1
ATOM 756 C CA . VAL A 1 93 ? -5.433 7.016 8.246 1.00 75.62 93 VAL A CA 1
ATOM 757 C C . VAL A 1 93 ? -5.966 8.082 9.213 1.00 75.62 93 VAL A C 1
ATOM 759 O O . VAL A 1 93 ? -6.429 7.761 10.300 1.00 75.62 93 VAL A O 1
ATOM 762 N N . GLN A 1 94 ? -6.004 9.354 8.795 1.00 70.06 94 GLN A N 1
ATOM 763 C CA . GLN A 1 94 ? -6.522 10.438 9.647 1.00 70.06 94 GLN A CA 1
ATOM 764 C C . GLN A 1 94 ? -8.011 10.279 9.973 1.00 70.06 94 GLN A C 1
ATOM 766 O O . GLN A 1 94 ? -8.464 10.704 11.031 1.00 70.06 94 GLN A O 1
ATOM 771 N N . ARG A 1 95 ? -8.795 9.700 9.058 1.00 65.62 95 ARG A N 1
ATOM 772 C CA . ARG A 1 95 ? -10.236 9.521 9.255 1.00 65.62 95 ARG A CA 1
ATOM 773 C C . ARG A 1 95 ? -10.551 8.479 10.325 1.00 65.62 95 ARG A C 1
ATOM 775 O O . ARG A 1 95 ? -11.584 8.609 10.973 1.00 65.62 95 ARG A O 1
ATOM 782 N N . ASP A 1 96 ? -9.685 7.485 10.486 1.00 58.72 96 ASP A N 1
ATOM 783 C CA . ASP A 1 96 ? -9.790 6.457 11.521 1.00 58.72 96 ASP A CA 1
ATOM 784 C C . ASP A 1 96 ? -9.344 6.975 12.908 1.00 58.72 96 ASP A C 1
ATOM 786 O O . ASP A 1 96 ? -9.914 6.575 13.920 1.00 58.72 96 ASP A O 1
ATOM 790 N N . GLU A 1 97 ? -8.405 7.929 12.982 1.00 57.41 97 GLU A N 1
ATOM 791 C CA . GLU A 1 97 ? -7.981 8.547 14.256 1.00 57.41 97 GLU A CA 1
ATOM 792 C C . GLU A 1 97 ? -9.045 9.465 14.901 1.00 57.41 97 GLU A C 1
ATOM 794 O O . GLU A 1 97 ? -8.996 9.729 16.107 1.00 57.41 97 GLU A O 1
ATOM 799 N N . ASP A 1 98 ? -9.994 9.977 14.111 1.00 54.81 98 ASP A N 1
ATOM 800 C CA . ASP A 1 98 ? -11.014 10.948 14.536 1.00 54.81 98 ASP A CA 1
ATOM 801 C C . ASP A 1 98 ? -12.368 10.312 14.962 1.00 54.81 98 ASP A C 1
ATOM 803 O O . ASP A 1 98 ? -13.306 11.059 15.277 1.00 54.81 98 ASP A O 1
ATOM 807 N N . GLU A 1 99 ? -12.504 8.972 14.992 1.00 46.34 99 GLU A N 1
ATOM 808 C CA . GLU A 1 99 ? -13.759 8.251 15.339 1.00 46.34 99 GLU A CA 1
ATOM 809 C C . GLU A 1 99 ? -13.877 7.784 16.811 1.00 46.34 99 GLU A C 1
ATOM 811 O O . GLU A 1 99 ? -12.907 7.257 17.401 1.00 46.34 99 GLU A O 1
#

pLDDT: mean 71.2, std 12.8, range [39.62, 85.5]

Secondary structure (DSSP, 8-state):
------------SSS-TTSEEEEEEETTS-EEEEETTTTEEEEEEEETTTTEEEE-TT--EEPPTTS-HHHHHHHHHHHHTEEEE-HHHHHHHHHHHT-

Organism: NCBI:txid2055836

Sequence (99 aa):
MYDSRYDAAVKFDDYREDDVEYVASTTKGNPMFFDTANRTVFEGEYDEADETVVDVPETERELEPRETLGETLEDLGDDLDWDSLSEFAREHVQRDEDE

Radius of gyration: 13.87 Å; chains: 1; bounding box: 27×38×36 Å